Protein AF-A0A7S1CX04-F1 (afdb_monomer_lite)

Radius of gyration: 17.38 Å; chains: 1; bounding box: 38×29×46 Å

Secondary structure (DSSP, 8-state):
-B--B--HHHHHHHHHHHHHHHHS-HHHHTTT-HHHHHHHHHHHHHHHHHHSBPHHHHHHHHHHHHHSSSSPPS---BSHHIIIIIHHHTTS-HHHHHHHHHHHHHTT---

Foldseek 3Di:
DEDAAPDPVQLVCLVVVVVCLVPDDCVVNVVCDPQLSVVVSVCSNVCRVVQHHYPVQVVVQVCCQVPPDPPRDPDDQGGPCRPVPVVVLVPDDPVVSVVVVCCVSPVPRDD

Sequence (111 aa):
QPSTIKTPMLSKFADAYEQCYREAPWQRRAPYGDTYMNAHFAGTRQSLPDVAMDPHITVMQIIHSLVLVHPPPTRIVSGPMGNYFLKPISWLSDETRDSVLFAVLFQNIPH

Organism: Cyclophora tenuis (NCBI:txid216820)

Structure (mmCIF, N/CA/C/O backbone):
data_AF-A0A7S1CX04-F1
#
_entry.id   AF-A0A7S1CX04-F1
#
loop_
_atom_site.group_PDB
_atom_site.id
_atom_site.type_symbol
_atom_site.label_atom_id
_atom_site.label_alt_id
_atom_site.label_comp_id
_atom_site.label_asym_id
_atom_site.label_entity_id
_atom_site.label_seq_id
_atom_site.pdbx_PDB_ins_code
_atom_site.Cartn_x
_atom_site.Cartn_y
_atom_site.Cartn_z
_atom_site.occupancy
_atom_site.B_iso_or_equiv
_atom_site.auth_seq_id
_atom_site.auth_comp_id
_atom_site.auth_asym_id
_atom_site.auth_atom_id
_atom_site.pdbx_PDB_model_num
ATOM 1 N N . GLN A 1 1 ? 11.365 -2.295 -4.944 1.00 52.62 1 GLN A N 1
ATOM 2 C CA . GLN A 1 1 ? 10.387 -1.518 -4.165 1.00 52.62 1 GLN A CA 1
ATOM 3 C C . GLN A 1 1 ? 9.100 -1.439 -4.967 1.00 52.62 1 GLN A C 1
ATOM 5 O O . GLN A 1 1 ? 8.835 -0.418 -5.601 1.00 52.62 1 GLN A O 1
ATOM 10 N N . PRO A 1 2 ? 8.320 -2.530 -4.997 1.00 51.59 2 PRO A N 1
ATOM 11 C CA . PRO A 1 2 ? 6.965 -2.421 -5.490 1.00 51.59 2 PRO A CA 1
ATOM 12 C C . PRO A 1 2 ? 6.193 -1.481 -4.574 1.00 51.59 2 PRO A C 1
ATOM 14 O O . PRO A 1 2 ? 6.165 -1.689 -3.361 1.00 51.59 2 PRO A O 1
ATOM 17 N N . SER A 1 3 ? 5.578 -0.442 -5.148 1.00 62.12 3 SER A N 1
ATOM 18 C CA . SER A 1 3 ? 4.380 0.090 -4.507 1.00 62.12 3 SER A CA 1
ATOM 19 C C . SER A 1 3 ? 3.372 -1.049 -4.399 1.00 62.12 3 SER A C 1
ATOM 21 O O . SER A 1 3 ? 3.443 -1.997 -5.181 1.00 62.12 3 SER A O 1
ATOM 23 N N . THR A 1 4 ? 2.480 -0.977 -3.419 1.00 65.19 4 THR A N 1
ATOM 24 C CA . THR A 1 4 ? 1.473 -1.990 -3.089 1.00 65.19 4 THR A CA 1
ATOM 25 C C . THR A 1 4 ? 1.040 -2.854 -4.282 1.00 65.19 4 THR A C 1
ATOM 27 O O . THR A 1 4 ? 0.684 -2.317 -5.322 1.00 65.19 4 THR A O 1
ATOM 30 N N . ILE A 1 5 ? 1.091 -4.184 -4.174 1.00 68.50 5 ILE A N 1
ATOM 31 C CA . ILE A 1 5 ? 0.737 -5.101 -5.276 1.00 68.50 5 ILE A CA 1
ATOM 32 C C . ILE A 1 5 ? -0.701 -5.588 -5.077 1.00 68.50 5 ILE A C 1
ATOM 34 O O . ILE A 1 5 ? -1.078 -5.911 -3.945 1.00 68.50 5 ILE A O 1
ATOM 38 N N . LYS A 1 6 ? -1.489 -5.684 -6.161 1.00 65.94 6 LYS A N 1
ATOM 39 C CA . LYS A 1 6 ? -2.845 -6.262 -6.159 1.00 65.94 6 LYS A CA 1
ATOM 40 C C . LYS A 1 6 ? -2.752 -7.756 -5.872 1.00 65.94 6 LYS A C 1
ATOM 42 O O . LYS A 1 6 ? -2.735 -8.586 -6.775 1.00 65.94 6 LYS A O 1
ATOM 47 N N . TH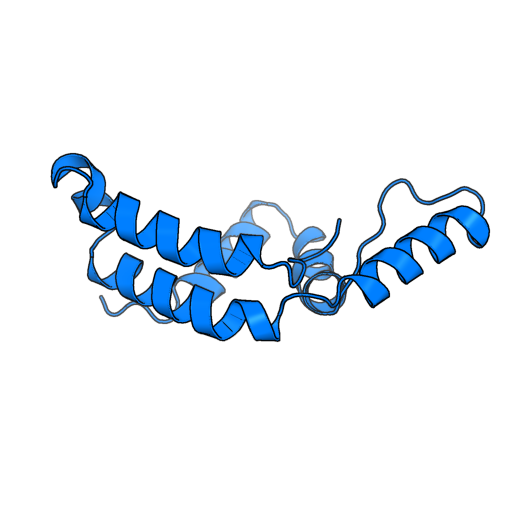R A 1 7 ? -2.645 -8.099 -4.598 1.00 63.88 7 THR A N 1
ATOM 48 C CA . THR A 1 7 ? -2.656 -9.482 -4.131 1.00 63.88 7 THR A CA 1
ATOM 49 C C . THR A 1 7 ? -3.910 -9.725 -3.299 1.00 63.88 7 THR A C 1
ATOM 51 O O . THR A 1 7 ? -4.327 -8.834 -2.557 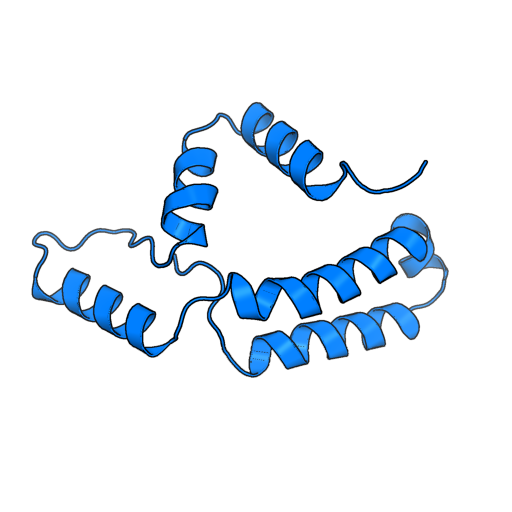1.00 63.88 7 THR A O 1
ATOM 54 N N . PRO A 1 8 ? -4.485 -10.940 -3.333 1.00 64.94 8 PRO A N 1
ATOM 55 C CA . PRO A 1 8 ? -5.585 -11.307 -2.440 1.00 64.94 8 PRO A CA 1
ATOM 56 C C . PRO A 1 8 ? -5.240 -11.169 -0.948 1.00 64.94 8 PRO A C 1
ATOM 58 O O . PRO A 1 8 ? -6.139 -11.058 -0.119 1.00 64.94 8 PRO A O 1
ATOM 61 N N . MET A 1 9 ? -3.949 -11.168 -0.587 1.00 67.06 9 MET A N 1
ATOM 62 C CA . MET A 1 9 ? -3.506 -10.928 0.791 1.00 67.06 9 MET A CA 1
ATOM 63 C C . MET A 1 9 ? -3.861 -9.526 1.277 1.00 67.06 9 MET A C 1
ATOM 65 O O . MET A 1 9 ? -4.129 -9.338 2.455 1.00 67.06 9 MET A O 1
ATOM 69 N N . LEU A 1 10 ? -3.859 -8.550 0.374 1.00 66.44 10 LEU A N 1
ATOM 70 C CA . LEU A 1 10 ? -4.022 -7.149 0.719 1.00 66.44 10 LEU A CA 1
ATOM 71 C C . LEU A 1 10 ? -5.462 -6.834 1.151 1.00 66.44 10 LEU A C 1
ATOM 73 O O . LEU A 1 10 ? -5.676 -6.164 2.156 1.00 66.44 10 LEU A O 1
ATOM 77 N N . SER A 1 11 ? -6.447 -7.392 0.440 1.00 66.38 11 SER A N 1
ATOM 78 C CA . SER A 1 11 ? -7.861 -7.304 0.824 1.00 66.38 11 SER A CA 1
ATOM 79 C C . SER A 1 11 ? -8.119 -8.027 2.148 1.00 66.38 11 SER A C 1
ATOM 81 O O . SER A 1 11 ? -8.735 -7.464 3.047 1.00 66.38 11 SER A O 1
ATOM 83 N N . LYS A 1 12 ? -7.548 -9.229 2.317 1.00 75.00 12 LYS A N 1
ATOM 84 C CA . LYS A 1 12 ? -7.645 -9.989 3.574 1.00 75.00 12 LYS A CA 1
ATOM 85 C C . LYS A 1 12 ? -6.990 -9.271 4.754 1.00 75.00 12 LYS A C 1
ATOM 87 O O . LYS A 1 12 ? -7.460 -9.406 5.877 1.00 75.00 12 LYS A O 1
ATOM 92 N N . PHE A 1 13 ? -5.917 -8.521 4.510 1.00 77.06 13 PHE A N 1
ATOM 93 C CA . PHE A 1 13 ? -5.227 -7.759 5.543 1.00 77.06 13 PHE A CA 1
ATOM 94 C C . PHE A 1 13 ? -6.111 -6.644 6.105 1.00 77.06 13 PHE A C 1
ATOM 96 O O . PHE A 1 13 ? -6.200 -6.519 7.320 1.00 77.06 13 PHE A O 1
ATOM 103 N N . ALA A 1 14 ? -6.790 -5.871 5.251 1.00 74.00 14 ALA A N 1
ATOM 104 C CA . ALA A 1 14 ? -7.666 -4.791 5.708 1.00 74.00 14 ALA A CA 1
ATOM 105 C C . ALA A 1 14 ? -8.826 -5.318 6.571 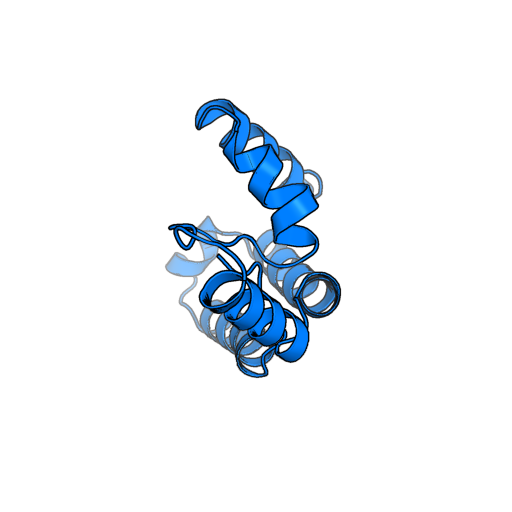1.00 74.00 14 ALA A C 1
ATOM 107 O O . ALA A 1 14 ? -9.115 -4.753 7.624 1.00 74.00 14 ALA A O 1
ATOM 108 N N . ASP A 1 15 ? -9.436 -6.434 6.161 1.00 82.06 15 ASP A N 1
ATOM 109 C CA . ASP A 1 15 ? -10.536 -7.064 6.898 1.00 82.06 15 ASP A CA 1
ATOM 110 C C . ASP A 1 15 ? -10.075 -7.661 8.231 1.00 82.06 15 ASP A C 1
ATOM 112 O O . ASP A 1 15 ? -10.686 -7.409 9.270 1.00 82.06 15 ASP A O 1
ATOM 116 N N . ALA A 1 16 ? -8.955 -8.390 8.225 1.00 84.88 16 ALA A N 1
ATOM 117 C CA . ALA A 1 16 ? -8.372 -8.936 9.446 1.00 84.88 16 ALA A CA 1
ATOM 118 C C . ALA A 1 16 ? -7.921 -7.826 10.406 1.00 84.88 16 ALA A C 1
ATOM 120 O O . ALA A 1 16 ? -8.075 -7.952 11.619 1.00 84.88 16 ALA A O 1
ATOM 121 N N . TYR A 1 17 ? -7.382 -6.724 9.879 1.00 84.62 17 TYR A N 1
ATOM 122 C CA . TYR A 1 17 ? -6.939 -5.601 10.695 1.00 84.62 17 TYR A CA 1
ATOM 123 C C . TYR A 1 17 ? -8.119 -4.868 11.344 1.00 84.62 17 TYR A C 1
ATOM 125 O O . TYR A 1 17 ? -8.047 -4.554 12.534 1.00 84.62 17 TYR A O 1
ATOM 133 N N . GLU A 1 18 ? -9.228 -4.669 10.621 1.00 88.62 18 GLU A N 1
ATOM 134 C CA . GLU A 1 18 ? -10.454 -4.133 11.221 1.00 88.62 18 GLU A CA 1
ATOM 135 C C . GLU A 1 18 ? -10.991 -5.047 12.318 1.00 88.62 18 GLU A C 1
ATOM 137 O O . GLU A 1 18 ? -11.289 -4.568 13.413 1.00 88.62 18 GLU A O 1
ATOM 142 N N . GLN A 1 19 ? -11.071 -6.352 12.062 1.00 90.94 19 GLN A N 1
ATOM 143 C CA . GLN A 1 19 ? -11.539 -7.313 13.056 1.00 90.94 19 GLN A CA 1
ATOM 144 C C . GLN A 1 19 ? -10.684 -7.256 14.332 1.00 90.94 19 GLN A C 1
ATOM 146 O O . GLN A 1 19 ? -11.218 -7.058 15.424 1.00 90.94 19 GLN A O 1
ATOM 151 N N . CYS A 1 20 ? -9.357 -7.321 14.191 1.00 88.19 20 CYS A N 1
ATOM 152 C CA . CYS A 1 20 ? -8.425 -7.203 15.311 1.00 88.19 20 CYS A CA 1
ATOM 153 C C . CYS A 1 20 ? -8.598 -5.884 16.077 1.00 88.19 20 CYS A C 1
ATOM 155 O O . CYS A 1 20 ? -8.537 -5.875 17.306 1.00 88.19 20 CYS A O 1
ATOM 157 N N . TYR A 1 21 ? -8.821 -4.768 15.376 1.00 89.06 21 TYR A N 1
ATOM 158 C CA . TYR A 1 21 ? -9.073 -3.479 16.020 1.00 89.06 21 TYR A CA 1
ATOM 159 C C . TYR A 1 21 ? -10.380 -3.487 16.816 1.00 89.06 21 TYR A C 1
ATOM 161 O O . TYR A 1 21 ? -10.405 -3.000 17.941 1.00 89.06 21 TYR A O 1
ATOM 169 N N . ARG A 1 22 ? -11.461 -4.055 16.270 1.00 89.25 22 ARG A N 1
ATOM 170 C CA . ARG A 1 22 ? -12.775 -4.117 16.935 1.00 89.25 22 ARG A CA 1
ATOM 171 C C . ARG A 1 22 ? -12.751 -4.987 18.186 1.00 89.25 22 ARG A C 1
ATOM 173 O O . ARG A 1 22 ? -13.349 -4.599 19.189 1.00 89.25 22 ARG A O 1
ATOM 180 N N . GLU A 1 23 ? -12.056 -6.117 18.120 1.00 93.56 23 GLU A N 1
ATOM 181 C CA . GLU A 1 23 ? -11.922 -7.089 19.211 1.00 93.56 23 GLU A CA 1
ATOM 182 C C . GLU A 1 23 ? -10.914 -6.650 20.287 1.00 93.56 23 GLU A C 1
ATOM 184 O O . GLU A 1 23 ? -10.911 -7.186 21.397 1.00 93.56 23 GLU A O 1
ATOM 189 N N . ALA A 1 24 ? -10.060 -5.665 19.994 1.00 89.81 24 ALA A N 1
ATOM 190 C CA . ALA A 1 24 ? -9.081 -5.178 20.952 1.00 89.81 24 ALA A CA 1
ATOM 191 C C . ALA A 1 24 ? -9.749 -4.490 22.165 1.00 89.81 24 ALA A C 1
ATOM 193 O O . ALA A 1 24 ? -10.725 -3.749 22.010 1.00 89.81 24 ALA A O 1
ATOM 194 N N . PRO A 1 25 ? -9.187 -4.650 23.382 1.00 91.56 25 PRO A N 1
ATOM 195 C CA . PRO A 1 25 ? -9.641 -3.921 24.562 1.00 91.56 25 PRO A CA 1
ATOM 196 C C . PRO A 1 25 ? -9.617 -2.405 24.343 1.00 91.56 25 PRO A C 1
ATOM 198 O O . PRO A 1 25 ? -8.705 -1.883 23.694 1.00 91.56 25 PRO A O 1
ATOM 201 N N . TRP A 1 26 ? -10.571 -1.686 24.943 1.00 87.62 26 TRP A N 1
ATOM 202 C CA . TRP A 1 26 ? -10.712 -0.230 24.799 1.00 87.62 26 TRP A CA 1
ATOM 203 C C . TRP A 1 26 ? -9.398 0.530 25.017 1.00 87.62 26 TRP A C 1
ATOM 205 O O . TRP A 1 26 ? -9.071 1.422 24.242 1.00 87.62 26 TRP A O 1
ATOM 215 N N . GLN A 1 27 ? -8.594 0.131 26.007 1.00 89.62 27 GLN A N 1
ATOM 216 C CA . GLN A 1 27 ? -7.319 0.781 26.332 1.00 89.62 27 GLN A CA 1
ATOM 217 C C . GLN A 1 27 ? -6.329 0.781 25.157 1.00 89.62 27 GLN A C 1
ATOM 219 O O . GLN A 1 27 ? -5.490 1.672 25.064 1.00 89.62 27 GLN A O 1
ATOM 224 N N . ARG A 1 28 ? -6.421 -0.206 24.257 1.00 82.19 28 ARG A N 1
ATOM 225 C CA . ARG A 1 28 ? -5.591 -0.300 23.047 1.00 82.19 28 ARG A CA 1
ATOM 226 C C . ARG A 1 28 ? -6.197 0.426 21.849 1.00 82.19 28 ARG A C 1
ATOM 228 O O . ARG A 1 28 ? -5.467 0.761 20.927 1.00 82.19 28 ARG A O 1
ATOM 235 N N . ARG A 1 29 ? -7.508 0.673 21.855 1.00 87.00 29 ARG A N 1
ATOM 236 C CA . ARG A 1 29 ? -8.229 1.361 20.772 1.00 87.00 29 ARG A CA 1
ATOM 237 C C . ARG A 1 29 ? -8.290 2.873 20.962 1.00 87.00 29 ARG A C 1
ATOM 239 O O . ARG A 1 29 ? -8.164 3.607 19.983 1.00 87.00 29 ARG A O 1
ATOM 246 N N . ALA A 1 30 ? -8.458 3.317 22.208 1.00 83.25 30 ALA A N 1
ATOM 247 C CA . ALA A 1 30 ? -8.699 4.708 22.582 1.00 83.25 30 ALA A CA 1
ATOM 248 C C . ALA A 1 30 ? -7.686 5.713 21.999 1.00 83.25 30 ALA A C 1
ATOM 250 O O . ALA A 1 30 ? -8.135 6.750 21.517 1.00 83.25 30 ALA A O 1
ATOM 251 N N . PRO A 1 31 ? -6.364 5.430 21.955 1.00 85.31 31 PRO A N 1
ATOM 252 C CA . PRO A 1 31 ? -5.390 6.385 21.418 1.00 85.31 31 PRO A CA 1
ATOM 253 C C . PRO A 1 31 ? -5.544 6.668 19.920 1.00 85.31 31 PRO A C 1
ATOM 255 O O . PRO A 1 31 ? -5.118 7.718 19.453 1.00 85.31 31 PRO A O 1
ATOM 258 N N . TYR A 1 32 ? -6.121 5.732 19.163 1.00 78.12 32 TYR A N 1
ATOM 259 C CA . TYR A 1 32 ? -6.252 5.851 17.711 1.00 78.12 32 TYR A CA 1
ATOM 260 C C . TYR A 1 32 ? -7.536 6.571 17.290 1.00 78.12 32 TYR A C 1
ATOM 262 O O . TYR A 1 32 ? -7.568 7.170 16.222 1.00 78.12 32 TYR A O 1
ATOM 270 N N . GLY A 1 33 ? -8.583 6.512 18.121 1.00 82.31 33 GLY A N 1
ATOM 271 C CA . GLY A 1 33 ? -9.903 7.068 17.824 1.00 82.31 33 GLY A CA 1
ATOM 272 C C . GLY A 1 33 ? -10.697 6.239 16.805 1.00 82.31 33 GLY A C 1
ATOM 273 O O . GLY A 1 33 ? -10.250 5.983 15.687 1.00 82.31 33 GLY A O 1
ATOM 274 N N . ASP A 1 34 ? -11.922 5.855 17.172 1.00 83.38 34 ASP A N 1
ATOM 275 C CA . ASP A 1 34 ? -12.778 5.021 16.316 1.00 83.38 34 ASP A CA 1
ATOM 276 C C . ASP A 1 34 ? -13.115 5.713 14.983 1.00 83.38 34 ASP A C 1
ATOM 278 O O . ASP A 1 34 ? -13.146 5.063 13.939 1.00 83.38 34 ASP A O 1
ATOM 282 N N . THR A 1 35 ? -13.315 7.036 14.990 1.00 82.06 35 THR A N 1
ATOM 283 C CA . THR A 1 35 ? -13.608 7.827 13.782 1.00 82.06 35 THR A CA 1
ATOM 284 C C . THR A 1 35 ? -12.474 7.752 12.764 1.00 82.06 35 THR A C 1
ATOM 286 O O . THR A 1 35 ? -12.715 7.461 11.592 1.00 82.06 35 THR A O 1
ATOM 289 N N . TYR A 1 36 ? -11.233 7.958 13.214 1.00 81.44 36 TYR A N 1
ATOM 290 C CA . TYR A 1 36 ? -10.051 7.871 12.359 1.00 81.44 36 TYR A CA 1
ATOM 291 C C . TYR A 1 36 ? -9.876 6.457 11.806 1.00 81.44 36 TYR A C 1
ATOM 293 O O . TYR A 1 36 ? -9.712 6.277 10.601 1.00 81.44 36 TYR A O 1
ATOM 301 N N . MET A 1 37 ? -9.969 5.443 12.668 1.00 84.50 37 MET A N 1
ATOM 302 C CA . MET A 1 37 ? -9.762 4.055 12.256 1.00 84.50 37 MET A CA 1
ATOM 303 C C . MET A 1 37 ? -10.832 3.577 11.270 1.00 84.50 37 MET A C 1
ATOM 305 O O . MET A 1 37 ? -10.503 2.906 10.294 1.00 84.50 37 MET A O 1
ATOM 309 N N . ASN A 1 38 ? -12.090 3.989 11.441 1.00 83.69 38 ASN A N 1
ATOM 310 C CA . ASN A 1 38 ? -13.155 3.702 10.477 1.00 83.69 38 ASN A CA 1
ATOM 311 C C . ASN A 1 38 ? -12.860 4.315 9.099 1.00 83.69 38 ASN A C 1
ATOM 313 O O . ASN A 1 38 ? -12.991 3.631 8.081 1.00 83.69 38 ASN A O 1
ATOM 317 N N . ALA A 1 39 ? -12.425 5.579 9.063 1.00 79.69 39 ALA A N 1
ATOM 318 C CA . ALA A 1 39 ? -12.026 6.242 7.825 1.00 79.69 39 ALA A CA 1
ATOM 319 C C . ALA A 1 39 ? -10.802 5.562 7.189 1.00 79.69 39 ALA A C 1
ATOM 321 O O . ALA A 1 39 ? -10.767 5.363 5.975 1.00 79.69 39 ALA A O 1
ATOM 322 N N . HIS A 1 40 ? -9.836 5.128 8.003 1.00 81.69 40 HIS A N 1
ATOM 323 C CA . HIS A 1 40 ? -8.655 4.399 7.552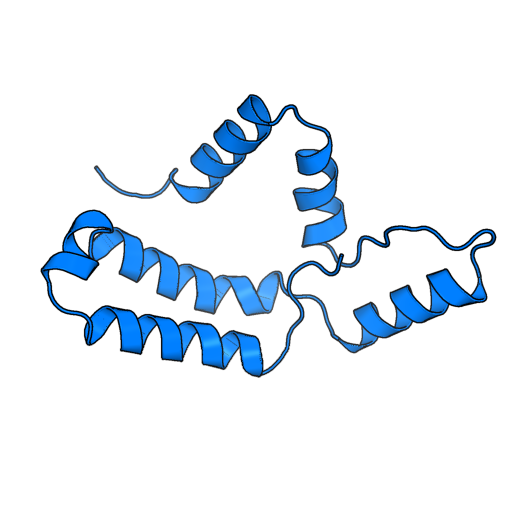 1.00 81.69 40 HIS A CA 1
ATOM 324 C C . HIS A 1 40 ? -9.017 3.064 6.887 1.00 81.69 40 HIS A C 1
ATOM 326 O O . HIS A 1 40 ? -8.527 2.783 5.792 1.00 81.69 40 HIS A O 1
ATOM 332 N N . PHE A 1 41 ? -9.896 2.256 7.491 1.00 82.31 41 PHE A N 1
ATOM 333 C CA . PHE A 1 41 ? -10.340 0.988 6.897 1.00 82.31 41 PHE A CA 1
ATOM 334 C C . PHE A 1 41 ? -11.120 1.200 5.598 1.00 82.31 41 PHE A C 1
ATOM 336 O O . PHE A 1 41 ? -10.860 0.514 4.608 1.00 82.31 41 PHE A O 1
ATOM 343 N N . ALA A 1 42 ? -12.041 2.168 5.577 1.00 80.25 42 ALA A N 1
ATOM 344 C CA . ALA A 1 42 ? -12.815 2.506 4.384 1.00 80.25 42 ALA A CA 1
ATOM 345 C C . ALA A 1 42 ? -11.908 2.987 3.241 1.00 80.25 42 ALA A C 1
ATOM 347 O O . ALA A 1 42 ? -11.962 2.445 2.135 1.00 80.25 42 ALA A O 1
ATOM 348 N N . GLY A 1 43 ? -11.013 3.933 3.535 1.00 76.31 43 GLY A N 1
ATOM 349 C CA . GLY A 1 43 ? -10.038 4.452 2.582 1.00 76.31 43 GLY A CA 1
ATOM 350 C C . GLY A 1 43 ? -9.126 3.350 2.059 1.00 76.31 43 GLY A C 1
ATOM 351 O O . GLY A 1 43 ? -8.944 3.227 0.854 1.00 76.31 43 GLY A O 1
ATOM 352 N N . THR A 1 44 ? -8.625 2.484 2.936 1.00 75.62 44 THR A N 1
ATOM 353 C CA . THR A 1 44 ? -7.772 1.344 2.574 1.00 75.62 44 THR A CA 1
ATOM 354 C C . THR A 1 44 ? -8.498 0.374 1.639 1.00 75.62 44 THR A C 1
ATOM 356 O O . THR A 1 44 ? -7.952 0.012 0.601 1.00 75.62 44 THR A O 1
ATOM 359 N N . ARG A 1 45 ? -9.751 0.001 1.920 1.00 76.62 45 ARG A N 1
ATOM 360 C CA . ARG A 1 45 ? -10.526 -0.880 1.024 1.00 76.62 45 ARG A CA 1
ATOM 361 C C . ARG A 1 45 ? -10.816 -0.256 -0.335 1.00 76.62 45 ARG A C 1
ATOM 363 O O . ARG A 1 45 ? -10.772 -0.965 -1.335 1.00 76.62 45 ARG A O 1
ATOM 370 N N . GLN A 1 46 ? -11.118 1.038 -0.362 1.00 75.00 46 GLN A N 1
ATOM 371 C CA . GLN A 1 46 ? -11.487 1.739 -1.587 1.00 75.00 46 GLN A CA 1
ATOM 372 C C . GLN A 1 46 ? -10.269 2.048 -2.461 1.00 75.00 46 GLN A C 1
ATOM 374 O O . GLN A 1 46 ? -10.294 1.799 -3.658 1.00 75.00 46 GLN A O 1
ATOM 379 N N . SER A 1 47 ? -9.196 2.569 -1.868 1.00 70.25 47 SER A N 1
ATOM 380 C CA . SER A 1 47 ? -8.050 3.089 -2.618 1.00 70.25 47 SER A CA 1
ATOM 381 C C . SER A 1 47 ? -7.008 2.028 -2.954 1.00 70.25 47 SER A C 1
ATOM 383 O O . SER A 1 47 ? -6.336 2.154 -3.976 1.00 70.25 47 SER A O 1
ATOM 385 N N . LEU A 1 48 ? -6.877 0.957 -2.158 1.00 69.62 48 LEU A N 1
ATOM 386 C CA . LEU A 1 48 ? -5.884 -0.084 -2.430 1.00 69.62 48 LEU A CA 1
ATOM 387 C C . LEU A 1 48 ? -6.071 -0.772 -3.789 1.00 69.62 48 LEU A C 1
ATOM 389 O O . LEU A 1 48 ? -5.067 -0.924 -4.482 1.00 69.62 48 LEU A O 1
ATOM 393 N N . PRO A 1 49 ? -7.283 -1.166 -4.223 1.00 68.19 49 PRO A N 1
ATOM 394 C CA . PRO A 1 49 ? -7.489 -1.715 -5.562 1.00 68.19 49 PRO A CA 1
ATOM 395 C C . PRO A 1 49 ? -7.077 -0.763 -6.690 1.00 68.19 49 PRO A C 1
ATOM 397 O O . PRO A 1 49 ? -6.659 -1.241 -7.746 1.00 68.19 49 PRO A O 1
ATOM 400 N N . ASP A 1 50 ? -7.159 0.550 -6.469 1.00 67.50 50 ASP A N 1
ATOM 401 C CA . ASP A 1 50 ? -6.873 1.575 -7.477 1.00 67.50 50 ASP A CA 1
ATOM 402 C C . ASP A 1 50 ? -5.380 1.903 -7.564 1.00 67.50 50 ASP A C 1
ATOM 404 O O . ASP A 1 50 ? -4.832 2.063 -8.656 1.00 67.50 50 ASP A O 1
ATOM 408 N N . VAL A 1 51 ? -4.695 1.962 -6.420 1.00 65.88 51 VAL A N 1
ATOM 409 C CA . VAL A 1 51 ? -3.267 2.319 -6.353 1.00 65.88 51 VAL A CA 1
ATOM 410 C C . VAL A 1 51 ? -2.340 1.116 -6.440 1.00 65.88 51 VAL A C 1
ATOM 412 O O . VAL A 1 51 ? -1.148 1.274 -6.726 1.00 65.88 51 VAL A O 1
ATOM 415 N N . ALA A 1 52 ? -2.855 -0.082 -6.162 1.00 70.75 52 ALA A N 1
ATOM 416 C CA . ALA A 1 52 ? -2.039 -1.271 -6.190 1.00 70.75 52 ALA A CA 1
ATOM 417 C C . ALA A 1 52 ? -1.678 -1.656 -7.630 1.00 70.75 52 ALA A C 1
ATOM 419 O O . ALA A 1 52 ? -2.469 -1.527 -8.561 1.00 70.75 52 ALA A O 1
ATOM 420 N N . MET A 1 53 ? -0.461 -2.142 -7.831 1.00 72.00 53 MET A N 1
ATOM 421 C CA . MET A 1 53 ? 0.035 -2.516 -9.145 1.00 72.00 53 MET A CA 1
ATOM 422 C C . MET A 1 53 ? -0.351 -3.952 -9.497 1.00 72.00 53 MET A C 1
ATOM 424 O O . MET A 1 53 ? -0.364 -4.839 -8.641 1.00 72.00 53 MET A O 1
ATOM 428 N N . ASP A 1 54 ? -0.627 -4.180 -10.778 1.00 76.75 54 ASP A N 1
ATOM 429 C CA . ASP A 1 54 ? -0.824 -5.517 -11.320 1.00 76.75 54 ASP A CA 1
ATOM 430 C C . ASP A 1 54 ? 0.431 -6.399 -11.084 1.00 76.75 54 ASP A C 1
ATOM 432 O O . ASP A 1 54 ? 1.560 -5.977 -11.388 1.00 76.75 54 ASP A O 1
ATOM 436 N N . PRO A 1 55 ? 0.277 -7.619 -10.534 1.00 76.62 55 PRO A N 1
ATOM 437 C CA . PRO A 1 55 ? 1.395 -8.527 -10.296 1.00 76.62 55 PRO A CA 1
ATOM 438 C C . PRO A 1 55 ? 2.194 -8.855 -11.563 1.00 76.62 55 PRO A C 1
ATOM 440 O O . PRO A 1 55 ? 3.420 -8.930 -11.502 1.00 76.62 55 PRO A O 1
ATOM 443 N N . HIS A 1 56 ? 1.535 -9.002 -12.713 1.00 80.44 56 HIS A N 1
ATOM 444 C CA . HIS A 1 56 ? 2.183 -9.289 -13.990 1.00 80.44 56 HIS A CA 1
ATOM 445 C C . HIS A 1 56 ? 3.094 -8.136 -14.419 1.00 80.44 56 HIS A C 1
ATOM 447 O O . HIS A 1 56 ? 4.257 -8.362 -14.749 1.00 80.44 56 HIS A O 1
ATOM 453 N N . ILE A 1 57 ? 2.615 -6.891 -14.321 1.00 79.25 57 ILE A N 1
ATOM 454 C CA . ILE A 1 57 ? 3.429 -5.696 -14.609 1.00 79.25 57 ILE A CA 1
ATOM 455 C C . ILE A 1 57 ? 4.643 -5.636 -13.674 1.00 79.25 57 ILE A C 1
ATOM 457 O O . ILE A 1 57 ? 5.757 -5.351 -14.116 1.00 79.25 57 ILE A O 1
ATOM 461 N N . THR A 1 58 ? 4.447 -5.959 -12.393 1.00 78.38 58 THR A N 1
ATOM 462 C CA . THR A 1 58 ? 5.531 -6.008 -11.401 1.00 78.38 58 THR A CA 1
ATOM 463 C C . THR A 1 58 ? 6.614 -7.009 -11.801 1.00 78.38 58 THR A C 1
ATOM 465 O O . THR A 1 58 ? 7.799 -6.673 -11.810 1.00 78.38 58 THR A O 1
ATOM 468 N N . VAL A 1 59 ? 6.214 -8.231 -12.162 1.00 81.75 59 VAL A N 1
ATOM 469 C CA . VAL A 1 59 ? 7.132 -9.300 -12.576 1.00 81.75 59 VAL A CA 1
ATOM 470 C C . VAL A 1 59 ? 7.867 -8.921 -13.859 1.00 81.75 59 VAL A C 1
ATOM 472 O O . VAL A 1 59 ? 9.085 -9.075 -13.926 1.00 81.75 59 VAL A O 1
ATOM 475 N N . MET A 1 60 ? 7.168 -8.353 -14.843 1.00 83.69 60 MET A N 1
ATOM 476 C CA . MET A 1 60 ? 7.784 -7.899 -16.091 1.00 83.69 60 MET A CA 1
ATOM 477 C C . MET A 1 60 ? 8.845 -6.820 -15.855 1.00 83.69 60 MET A C 1
ATOM 479 O O . MET A 1 60 ? 9.916 -6.874 -16.457 1.00 83.69 60 MET A O 1
ATOM 483 N N . GLN A 1 61 ? 8.599 -5.873 -14.946 1.00 80.06 61 GLN A N 1
ATOM 484 C CA . GLN A 1 61 ? 9.584 -4.847 -14.593 1.00 80.06 61 GLN A CA 1
ATOM 485 C C . GLN A 1 61 ? 10.805 -5.431 -13.875 1.00 80.06 61 GLN A C 1
ATOM 487 O O . GLN A 1 61 ? 11.929 -5.020 -14.158 1.00 80.06 61 GLN A O 1
ATOM 492 N N . ILE A 1 62 ? 10.610 -6.426 -13.004 1.00 80.00 62 ILE A N 1
ATOM 493 C CA . ILE A 1 62 ? 11.716 -7.148 -12.359 1.00 80.00 62 ILE A CA 1
ATOM 494 C C . ILE A 1 62 ? 12.568 -7.870 -13.409 1.00 80.00 62 ILE A C 1
ATOM 496 O O . ILE A 1 62 ? 13.786 -7.701 -13.420 1.00 80.00 62 ILE A O 1
ATOM 500 N N . ILE A 1 63 ? 11.941 -8.627 -14.315 1.00 84.00 63 ILE A N 1
ATOM 501 C CA . ILE A 1 63 ? 12.643 -9.353 -15.385 1.00 84.00 63 ILE A CA 1
ATOM 502 C C . ILE A 1 63 ? 13.417 -8.373 -16.271 1.00 84.00 63 ILE A C 1
ATOM 504 O O . ILE A 1 63 ? 14.603 -8.577 -16.517 1.00 84.00 63 ILE A O 1
ATOM 508 N N . HIS A 1 64 ? 12.782 -7.279 -16.696 1.00 83.44 64 HIS A N 1
ATOM 509 C CA . HIS A 1 64 ? 13.430 -6.252 -17.508 1.00 83.44 64 HIS A CA 1
ATOM 510 C C . HIS A 1 64 ? 14.680 -5.687 -16.818 1.00 83.44 64 HIS A C 1
ATOM 512 O O . HIS A 1 64 ? 15.741 -5.605 -17.427 1.00 83.44 64 HIS A O 1
ATOM 518 N N . SER A 1 65 ? 14.597 -5.335 -15.536 1.00 80.38 65 SER A N 1
ATOM 519 C CA . SER A 1 65 ? 15.748 -4.799 -14.802 1.00 80.38 65 SER A CA 1
ATOM 520 C C . SER A 1 65 ? 16.869 -5.812 -14.563 1.00 80.38 65 SER A C 1
ATOM 522 O O . SER A 1 65 ? 18.018 -5.399 -14.441 1.00 80.38 65 SER A O 1
ATOM 524 N N . LEU A 1 66 ? 16.558 -7.107 -14.483 1.00 78.94 66 LEU A N 1
ATOM 525 C CA . LEU A 1 66 ? 17.559 -8.164 -14.306 1.00 78.94 66 LEU A CA 1
ATOM 526 C C . LEU A 1 66 ? 18.257 -8.549 -15.614 1.00 78.94 66 LEU A C 1
ATOM 528 O O . LEU A 1 66 ? 19.427 -8.920 -15.586 1.00 78.94 66 LEU A O 1
ATOM 532 N N . VAL A 1 67 ? 17.540 -8.488 -16.738 1.00 83.12 67 VAL A N 1
ATOM 533 C CA . VAL A 1 67 ? 18.018 -8.990 -18.036 1.00 83.12 67 VAL A CA 1
ATOM 534 C C . VAL A 1 67 ? 18.559 -7.874 -18.930 1.00 83.12 67 VAL A C 1
ATOM 536 O O . VAL A 1 67 ? 19.493 -8.102 -19.690 1.00 83.12 67 VAL A O 1
ATOM 539 N N . LEU A 1 68 ? 17.968 -6.678 -18.876 1.00 76.38 68 LEU A N 1
ATOM 540 C CA . LEU A 1 68 ? 18.195 -5.628 -19.878 1.00 76.38 68 LEU A CA 1
ATOM 541 C C . LEU A 1 68 ? 18.970 -4.416 -19.344 1.00 76.38 68 LEU A C 1
ATOM 543 O O . LEU A 1 68 ? 19.329 -3.539 -20.126 1.00 76.38 68 LEU A O 1
ATOM 547 N N . VAL A 1 69 ? 19.252 -4.347 -18.039 1.00 77.62 69 VAL A N 1
ATOM 548 C CA . VAL A 1 69 ? 20.002 -3.238 -17.428 1.00 77.62 69 VAL A CA 1
ATOM 549 C C . VAL A 1 69 ? 21.316 -3.755 -16.847 1.00 77.62 69 VAL A C 1
ATOM 551 O O . VAL A 1 69 ? 21.311 -4.588 -15.942 1.00 77.62 69 VAL A O 1
ATOM 554 N N . HIS A 1 70 ? 22.443 -3.227 -17.339 1.00 76.19 70 HIS A N 1
ATOM 555 C CA . HIS A 1 70 ? 23.777 -3.559 -16.839 1.00 76.19 70 HIS A CA 1
ATOM 556 C C . HIS A 1 70 ? 24.578 -2.307 -16.437 1.00 76.19 70 HIS A C 1
ATOM 558 O O . HIS A 1 70 ? 24.760 -1.417 -17.268 1.00 76.19 70 HIS A O 1
ATOM 564 N N . PRO A 1 71 ? 25.098 -2.249 -15.194 1.00 79.50 71 PRO A N 1
ATOM 565 C CA . PRO A 1 71 ? 24.868 -3.209 -14.108 1.00 79.50 71 PRO A CA 1
ATOM 566 C C . PRO A 1 71 ? 23.407 -3.180 -13.609 1.00 79.50 71 PRO A C 1
ATOM 568 O O . PRO A 1 71 ? 22.762 -2.132 -13.700 1.00 79.50 71 PRO A O 1
ATOM 571 N N . PRO A 1 72 ? 22.874 -4.296 -13.071 1.00 77.75 72 PRO A N 1
ATOM 572 C CA . PRO A 1 72 ? 21.517 -4.319 -12.541 1.00 77.75 72 PRO A CA 1
ATOM 573 C C . PRO A 1 72 ? 21.351 -3.282 -11.420 1.00 77.75 72 PRO A C 1
ATOM 575 O O . PRO A 1 72 ? 22.227 -3.165 -10.555 1.00 77.75 72 PRO A O 1
ATOM 578 N N . PRO A 1 73 ? 20.242 -2.528 -11.394 1.00 76.00 73 PRO A N 1
ATOM 579 C CA . PRO A 1 73 ? 20.020 -1.521 -10.369 1.00 76.00 73 PRO A CA 1
ATOM 580 C C . PRO A 1 73 ? 19.775 -2.179 -9.006 1.00 76.00 73 PRO A C 1
ATOM 582 O O . PRO A 1 73 ? 19.009 -3.133 -8.882 1.00 76.00 73 PRO A O 1
ATOM 585 N N . THR A 1 74 ? 20.362 -1.614 -7.949 1.00 76.19 74 THR A N 1
ATOM 586 C CA . THR A 1 74 ? 20.170 -2.085 -6.563 1.00 76.19 74 THR A CA 1
ATOM 587 C C . THR A 1 74 ? 18.743 -1.869 -6.052 1.00 76.19 74 THR A C 1
ATOM 589 O O . THR A 1 74 ? 18.314 -2.513 -5.094 1.00 76.19 74 THR A O 1
ATOM 592 N N . ARG A 1 75 ? 17.987 -0.954 -6.676 1.00 71.88 75 ARG A N 1
ATOM 593 C CA . ARG A 1 75 ? 16.580 -0.679 -6.373 1.00 71.88 75 ARG A CA 1
ATOM 594 C C . ARG A 1 75 ? 15.793 -0.447 -7.654 1.00 71.88 75 ARG A C 1
ATOM 596 O O . ARG A 1 75 ? 16.156 0.386 -8.475 1.00 71.88 75 ARG A O 1
ATOM 603 N N . ILE A 1 76 ? 14.664 -1.137 -7.762 1.00 73.44 76 ILE A N 1
ATOM 604 C CA . ILE A 1 76 ? 13.683 -0.952 -8.833 1.00 73.44 76 ILE A CA 1
ATOM 605 C C . ILE A 1 76 ? 12.424 -0.381 -8.195 1.00 73.44 76 ILE A C 1
ATOM 607 O O . ILE A 1 76 ? 11.887 -0.978 -7.259 1.00 73.44 76 ILE A O 1
ATOM 611 N N . VAL A 1 77 ? 11.979 0.779 -8.662 1.00 72.19 77 VAL A N 1
ATOM 612 C CA . VAL A 1 77 ? 10.679 1.341 -8.290 1.00 72.19 77 VAL A CA 1
ATOM 613 C C . VAL A 1 77 ? 9.693 0.929 -9.366 1.00 72.19 77 VAL A C 1
ATOM 615 O O . VAL A 1 77 ? 9.938 1.153 -10.549 1.00 72.19 77 VAL A O 1
ATOM 618 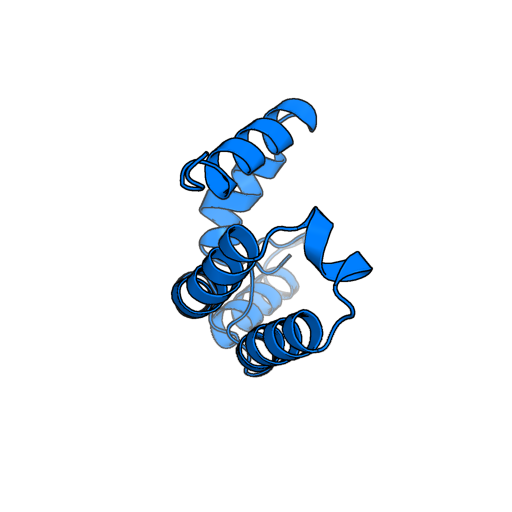N N . SER A 1 78 ? 8.602 0.302 -8.953 1.00 69.75 78 SER A N 1
ATOM 619 C CA . SER A 1 78 ? 7.616 -0.246 -9.873 1.00 69.75 78 SER A CA 1
ATOM 620 C C . SER A 1 78 ? 6.226 0.263 -9.509 1.00 69.75 78 SER A C 1
ATOM 622 O O . SER A 1 78 ? 5.858 0.264 -8.332 1.00 69.75 78 SER A O 1
ATOM 624 N N . GLY A 1 79 ? 5.470 0.669 -10.530 1.00 70.19 79 GLY A N 1
ATOM 625 C CA . GLY A 1 79 ? 4.072 1.099 -10.430 1.00 70.19 79 GLY A CA 1
ATOM 626 C C . GLY A 1 79 ? 3.853 2.613 -10.369 1.00 70.19 79 GLY A C 1
ATOM 627 O O . GLY A 1 79 ? 4.789 3.358 -10.070 1.00 70.19 79 GLY A O 1
ATOM 628 N N . PRO A 1 80 ? 2.627 3.095 -10.662 1.00 69.56 80 PRO A N 1
ATOM 629 C CA . PRO A 1 80 ? 2.307 4.524 -10.672 1.00 69.56 80 PRO A CA 1
ATOM 630 C C . PRO A 1 80 ? 2.523 5.183 -9.309 1.00 69.56 80 PRO A C 1
ATOM 632 O O . PRO A 1 80 ? 3.165 6.222 -9.226 1.00 69.56 80 PRO A O 1
ATOM 635 N N . MET A 1 81 ? 2.078 4.539 -8.229 1.00 71.19 81 MET A N 1
ATOM 636 C CA . MET A 1 81 ? 2.299 5.024 -6.863 1.00 71.19 81 MET A CA 1
ATOM 637 C C . MET A 1 81 ? 3.799 5.106 -6.535 1.00 71.19 81 MET A C 1
ATOM 639 O O . MET A 1 81 ? 4.272 6.098 -5.986 1.00 71.19 81 MET A O 1
ATOM 643 N N . GLY A 1 82 ? 4.580 4.099 -6.938 1.00 70.69 82 GLY A N 1
ATOM 644 C CA . GLY A 1 82 ? 6.034 4.119 -6.800 1.00 70.69 82 GLY A CA 1
ATOM 645 C C . GLY A 1 82 ? 6.677 5.290 -7.547 1.00 70.69 82 GLY A C 1
ATOM 646 O O . GLY A 1 82 ? 7.474 6.026 -6.973 1.00 70.69 82 GLY A O 1
ATOM 647 N N . ASN A 1 83 ? 6.319 5.475 -8.818 1.00 72.44 83 ASN A N 1
ATOM 648 C CA . ASN A 1 83 ? 6.977 6.429 -9.712 1.00 72.44 83 ASN A CA 1
ATOM 649 C C . ASN A 1 83 ? 6.525 7.882 -9.533 1.00 72.44 83 ASN A C 1
ATOM 651 O O . ASN A 1 83 ? 7.360 8.776 -9.645 1.00 72.44 83 ASN A O 1
ATOM 655 N N . TYR A 1 84 ? 5.242 8.119 -9.262 1.00 72.31 84 TYR A N 1
ATOM 656 C CA . TYR A 1 84 ? 4.657 9.462 -9.221 1.00 72.31 84 TYR A CA 1
ATOM 657 C C . TYR A 1 84 ? 4.459 10.009 -7.810 1.00 72.31 84 TYR A C 1
ATOM 659 O O . TYR A 1 84 ? 4.313 11.216 -7.656 1.00 72.31 84 TYR A O 1
ATOM 667 N N . PHE A 1 85 ? 4.481 9.155 -6.784 1.00 73.31 85 PHE A N 1
ATOM 668 C CA . PHE A 1 85 ? 4.255 9.585 -5.404 1.00 73.31 85 PHE A CA 1
ATOM 669 C C . PHE A 1 85 ? 5.443 9.248 -4.499 1.00 73.31 85 PHE A C 1
ATOM 671 O O . PHE A 1 85 ? 6.116 10.144 -3.997 1.00 73.31 85 PHE A O 1
ATOM 678 N N . LEU A 1 86 ? 5.783 7.966 -4.351 1.00 76.38 86 LEU A N 1
ATOM 679 C CA . LEU A 1 86 ? 6.805 7.533 -3.391 1.00 76.38 86 LEU A CA 1
ATOM 680 C C . LEU A 1 86 ? 8.224 7.959 -3.789 1.00 76.38 86 LEU A C 1
ATOM 682 O O . LEU A 1 86 ? 9.005 8.363 -2.931 1.00 76.38 86 LEU A O 1
ATOM 686 N N . LYS A 1 87 ? 8.572 7.896 -5.080 1.00 78.31 87 LYS A N 1
ATOM 687 C CA . LYS A 1 87 ? 9.903 8.285 -5.565 1.00 78.31 87 LYS A CA 1
ATOM 688 C C . LYS A 1 87 ? 10.165 9.793 -5.421 1.00 78.31 87 LYS A C 1
ATOM 690 O O . LYS A 1 87 ? 11.198 10.118 -4.842 1.00 78.31 87 LYS A O 1
ATOM 695 N N . PRO A 1 88 ? 9.270 10.707 -5.841 1.00 81.19 88 PRO A N 1
ATOM 696 C CA . PRO A 1 88 ? 9.447 12.135 -5.571 1.00 81.19 88 PRO A CA 1
ATOM 697 C C . PRO A 1 88 ? 9.537 12.456 -4.076 1.00 81.19 88 PRO A C 1
ATOM 699 O O . PRO A 1 88 ? 10.424 13.195 -3.660 1.00 81.19 88 PRO A O 1
ATOM 702 N N . ILE A 1 89 ? 8.679 11.844 -3.253 1.00 79.25 89 ILE A N 1
ATOM 703 C CA . ILE A 1 89 ? 8.692 12.047 -1.799 1.00 79.25 89 ILE A CA 1
ATOM 704 C C . ILE A 1 89 ? 9.998 11.539 -1.169 1.00 79.25 89 ILE A C 1
ATOM 706 O O . ILE A 1 89 ? 10.498 12.137 -0.221 1.00 79.25 89 ILE A O 1
ATOM 710 N N . SER A 1 90 ? 10.596 10.474 -1.715 1.00 78.25 90 SER A N 1
ATOM 711 C CA . SER A 1 90 ? 11.876 9.941 -1.228 1.00 78.25 90 SER A CA 1
ATOM 712 C C . SER A 1 90 ? 13.072 10.879 -1.426 1.00 78.25 90 SER A C 1
ATOM 714 O O . SER A 1 90 ? 14.136 10.617 -0.873 1.00 78.25 90 SER A O 1
ATOM 716 N N . TRP A 1 91 ? 12.917 11.945 -2.215 1.00 83.75 91 TRP A N 1
ATOM 717 C CA . TRP A 1 91 ? 13.952 12.959 -2.428 1.00 83.75 91 TRP A CA 1
ATOM 718 C C . TRP A 1 91 ? 13.872 14.127 -1.441 1.00 83.75 91 TRP A C 1
ATOM 720 O O . TRP A 1 91 ? 14.766 14.970 -1.424 1.00 83.75 91 TRP A O 1
ATOM 730 N N . LEU A 1 92 ? 12.814 14.191 -0.634 1.00 84.56 92 LEU A N 1
ATOM 731 C CA . LEU A 1 92 ? 12.636 15.215 0.389 1.00 84.56 92 LEU A CA 1
ATOM 732 C C . LEU A 1 92 ? 13.429 14.854 1.655 1.00 84.56 92 LEU A C 1
ATOM 734 O O . LEU A 1 92 ? 13.695 13.679 1.914 1.00 84.56 92 LEU A O 1
ATOM 738 N N . SER A 1 93 ? 13.782 15.861 2.463 1.00 87.25 93 SER A N 1
ATOM 739 C CA . SER A 1 93 ? 14.302 15.616 3.814 1.00 87.25 93 SER A CA 1
ATOM 740 C C . SER A 1 93 ? 13.248 14.905 4.663 1.00 87.25 93 SER A C 1
ATOM 742 O O . SER A 1 93 ? 12.051 15.069 4.419 1.00 87.25 93 SER A O 1
ATOM 744 N N . ASP A 1 94 ? 13.678 14.137 5.667 1.00 78.81 94 ASP A N 1
ATOM 745 C CA . ASP A 1 94 ? 12.760 13.362 6.513 1.00 78.81 94 ASP A CA 1
ATOM 746 C C . ASP A 1 94 ? 11.652 14.245 7.117 1.00 78.81 94 ASP A C 1
ATOM 748 O O . ASP A 1 94 ? 10.479 13.904 7.020 1.00 78.81 94 ASP A O 1
ATOM 752 N N . GLU A 1 95 ? 11.997 15.438 7.609 1.00 81.06 95 GLU A N 1
ATOM 753 C CA . GLU A 1 95 ? 11.040 16.402 8.171 1.00 81.06 95 GLU A CA 1
ATOM 754 C C . GLU A 1 95 ? 9.998 16.890 7.145 1.00 81.06 95 GLU A C 1
ATOM 756 O O . GLU A 1 95 ? 8.801 16.979 7.437 1.00 81.06 95 GLU A O 1
ATOM 761 N N . THR A 1 96 ? 10.432 17.167 5.911 1.00 81.62 96 THR A N 1
ATOM 762 C CA . THR A 1 96 ? 9.531 17.638 4.846 1.00 81.62 96 THR A CA 1
ATOM 763 C C . THR A 1 96 ? 8.655 16.500 4.337 1.00 81.62 96 THR A C 1
ATOM 765 O O . THR A 1 96 ? 7.457 16.687 4.122 1.00 81.62 96 THR A O 1
ATOM 768 N N . ARG A 1 97 ? 9.232 15.305 4.174 1.00 80.88 97 ARG A N 1
ATOM 769 C CA . ARG A 1 97 ? 8.490 14.096 3.821 1.00 80.88 97 ARG A CA 1
ATOM 770 C C . ARG A 1 97 ? 7.384 13.845 4.834 1.00 80.88 97 ARG A C 1
ATOM 772 O O . ARG A 1 97 ? 6.240 13.656 4.431 1.00 80.88 97 ARG A O 1
ATOM 779 N N . ASP A 1 98 ? 7.719 13.837 6.116 1.00 74.31 98 ASP A N 1
ATOM 780 C CA . ASP A 1 98 ? 6.775 13.484 7.169 1.00 74.31 98 ASP A CA 1
ATOM 781 C C . ASP A 1 98 ? 5.669 14.544 7.281 1.00 74.31 98 ASP A C 1
ATOM 783 O O . ASP A 1 98 ? 4.504 14.189 7.437 1.00 74.31 98 ASP A O 1
ATOM 787 N N . SER A 1 99 ? 5.988 15.823 7.056 1.00 78.06 99 SER A N 1
ATOM 788 C CA . SER A 1 99 ? 4.997 16.906 6.972 1.00 78.06 99 SER A CA 1
ATOM 789 C C . SER A 1 99 ? 4.040 16.753 5.784 1.00 78.06 99 SER A C 1
ATOM 791 O O . SER A 1 99 ? 2.829 16.915 5.935 1.00 78.06 99 SER A O 1
ATOM 793 N N . VAL A 1 100 ? 4.557 16.410 4.598 1.00 77.44 100 VAL A N 1
ATOM 794 C CA . VAL A 1 100 ? 3.733 16.165 3.399 1.00 77.44 100 VAL A CA 1
ATOM 795 C C . VAL A 1 100 ? 2.859 14.929 3.591 1.00 77.44 100 VAL A C 1
ATOM 797 O O . VAL A 1 100 ? 1.669 14.970 3.288 1.00 77.44 100 VAL A O 1
ATOM 800 N N . LEU A 1 101 ? 3.419 13.841 4.124 1.00 76.19 101 LEU A N 1
ATOM 801 C CA . LEU A 1 101 ? 2.665 12.626 4.424 1.00 76.19 101 LEU A CA 1
ATOM 802 C C . LEU A 1 101 ? 1.587 12.895 5.474 1.00 76.19 101 LEU A C 1
ATOM 804 O O . LEU A 1 101 ? 0.456 12.454 5.294 1.00 76.19 101 LEU A O 1
ATOM 808 N N . PHE A 1 102 ? 1.896 13.659 6.522 1.00 71.19 102 PHE A N 1
ATOM 809 C CA . PHE A 1 102 ? 0.919 14.050 7.530 1.00 71.19 102 PHE A CA 1
ATOM 81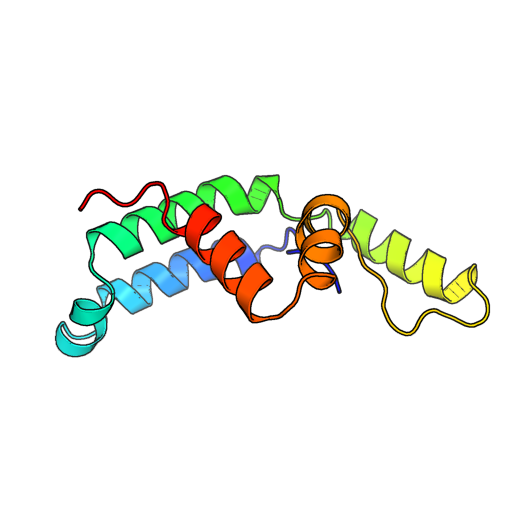0 C C . PHE A 1 102 ? -0.206 14.893 6.917 1.00 71.19 102 PHE A C 1
ATOM 812 O O . PHE A 1 102 ? -1.378 14.591 7.113 1.00 71.19 102 PHE A O 1
ATOM 819 N N . ALA A 1 103 ? 0.119 15.894 6.099 1.00 75.19 103 ALA A N 1
ATOM 820 C CA . ALA A 1 103 ? -0.891 16.697 5.417 1.00 75.19 103 ALA A CA 1
ATOM 821 C C . ALA A 1 103 ? -1.790 15.837 4.512 1.00 75.19 103 ALA A C 1
ATOM 823 O O . ALA A 1 103 ? -3.008 15.911 4.609 1.00 75.19 103 ALA A O 1
ATOM 824 N N . VAL A 1 104 ? -1.215 14.964 3.683 1.00 69.38 104 VAL A N 1
ATOM 825 C CA . VAL A 1 104 ? -1.986 14.103 2.769 1.00 69.38 104 VAL A CA 1
ATOM 826 C C . VAL A 1 104 ? -2.863 13.098 3.525 1.00 69.38 104 VAL A C 1
ATOM 828 O O . VAL A 1 104 ? -3.990 12.834 3.110 1.00 69.38 104 VAL A O 1
ATOM 831 N N . LEU A 1 105 ? -2.368 12.533 4.629 1.00 65.88 105 LEU A N 1
ATOM 832 C CA . LEU A 1 105 ? -3.076 11.495 5.384 1.00 65.88 105 LEU A CA 1
ATOM 833 C C . LEU A 1 105 ? -4.124 12.059 6.354 1.00 65.88 105 LEU A C 1
ATOM 835 O O . LEU A 1 105 ? -5.126 11.392 6.607 1.00 65.88 105 LEU A O 1
ATOM 839 N N . PHE A 1 106 ? -3.915 13.266 6.887 1.00 64.62 106 PHE A N 1
ATOM 840 C CA . PHE A 1 106 ? -4.722 13.822 7.980 1.00 64.62 106 PHE A CA 1
ATOM 841 C C . PHE A 1 106 ? -5.546 15.065 7.590 1.00 64.62 106 PHE A C 1
ATOM 843 O O . PHE A 1 106 ? -6.301 15.561 8.420 1.00 64.62 106 PHE A O 1
ATOM 850 N N . GLN A 1 107 ? -5.500 15.537 6.335 1.00 56.47 107 GLN A N 1
ATOM 851 C CA . GLN A 1 107 ? -6.294 16.691 5.865 1.00 56.47 107 GLN A CA 1
ATOM 852 C C . GLN A 1 107 ? -7.825 16.522 5.952 1.00 56.47 107 GLN A C 1
ATOM 854 O O . GLN A 1 107 ? -8.537 17.517 5.871 1.00 56.47 107 GLN A O 1
ATOM 859 N N . ASN A 1 108 ? -8.345 15.299 6.123 1.00 49.38 108 ASN A N 1
ATOM 860 C CA . ASN A 1 108 ? -9.788 15.006 6.104 1.00 49.38 108 ASN A CA 1
ATOM 861 C C . ASN A 1 108 ? -10.345 14.446 7.425 1.00 49.38 108 ASN A C 1
ATOM 863 O O . ASN A 1 108 ? -11.437 13.879 7.426 1.00 49.38 108 ASN A O 1
ATOM 867 N N . ILE A 1 109 ? -9.620 14.554 8.541 1.00 46.09 109 ILE A N 1
ATOM 868 C CA . ILE A 1 109 ? -10.145 14.115 9.841 1.00 46.09 109 ILE A CA 1
ATOM 869 C C . ILE A 1 109 ? -10.797 15.331 10.506 1.00 46.09 109 ILE A C 1
ATOM 871 O O . ILE A 1 109 ? -10.081 16.277 10.835 1.00 46.09 109 ILE A O 1
ATOM 875 N N . PRO A 1 110 ? -12.133 15.348 10.676 1.00 43.34 110 PRO A N 1
ATOM 876 C CA . PRO A 1 110 ? -12.788 16.430 11.391 1.00 43.34 110 PRO A CA 1
ATOM 877 C C . PRO A 1 110 ? -12.275 16.466 12.835 1.00 43.34 110 PRO A C 1
ATOM 879 O O . PRO A 1 110 ? -12.210 15.421 13.488 1.00 43.34 110 PRO A O 1
ATOM 882 N N . HIS A 1 111 ? -11.886 17.661 13.287 1.00 43.94 111 HIS A N 1
ATOM 883 C CA . HIS A 1 111 ? -11.559 17.952 14.684 1.00 43.94 111 HIS A CA 1
ATOM 884 C C . HIS A 1 111 ? -12.797 17.875 15.579 1.00 43.94 111 HIS A C 1
ATOM 886 O O . HIS A 1 111 ? -13.883 18.299 15.117 1.00 43.94 111 HIS A O 1
#

pLDDT: mean 75.78, std 9.83, range [43.34, 93.56]